Protein AF-A0AAN7QW70-F1 (afdb_monomer_lite)

Secondary structure (DSSP, 8-state):
-------SSSSTTSSS-------------------STTTTGGGGGS--HHHHHHHHTT--TTS-SSTTS-S-SSPPPPPPPPTTPPTT-----SHHHHHHHS-TTSS---

Organism: NCBI:txid236973

Structure (mmCIF, N/CA/C/O backbone):
data_AF-A0AAN7QW70-F1
#
_entry.id   AF-A0AAN7QW70-F1
#
loop_
_atom_site.group_PDB
_atom_site.id
_atom_site.type_symbol
_atom_site.label_atom_id
_atom_site.label_alt_id
_atom_site.label_comp_id
_atom_site.label_asym_id
_atom_site.label_entity_id
_atom_site.label_seq_id
_atom_site.pdbx_PDB_ins_code
_atom_site.Cartn_x
_atom_site.Cartn_y
_atom_site.Cartn_z
_atom_site.occupancy
_atom_site.B_iso_or_equiv
_atom_site.auth_seq_id
_atom_site.auth_comp_id
_atom_site.auth_asym_id
_atom_site.auth_atom_id
_atom_site.pdbx_PDB_model_num
ATOM 1 N N . MET A 1 1 ? -8.397 37.917 56.767 1.00 42.88 1 MET A N 1
ATOM 2 C CA . MET A 1 1 ? -7.277 37.439 55.930 1.00 42.88 1 MET A CA 1
ATOM 3 C C . MET A 1 1 ? -7.403 35.933 55.767 1.00 42.88 1 MET A C 1
ATOM 5 O O . MET A 1 1 ? -7.795 35.299 56.739 1.00 42.88 1 MET A O 1
ATOM 9 N N . ASN A 1 2 ? -7.040 35.440 54.571 1.00 41.09 2 ASN A N 1
ATOM 10 C CA . ASN A 1 2 ? -6.895 34.038 54.112 1.00 41.09 2 ASN A CA 1
ATOM 11 C C . ASN A 1 2 ? -8.191 33.439 53.519 1.00 41.09 2 ASN A C 1
ATOM 13 O O . ASN A 1 2 ? -9.044 32.970 54.261 1.00 41.09 2 ASN A O 1
ATOM 17 N N . PHE A 1 3 ? -8.546 33.736 52.259 1.00 40.53 3 PHE A N 1
ATOM 18 C CA . PHE A 1 3 ? -8.098 33.167 50.960 1.00 40.53 3 PHE A CA 1
ATOM 19 C C . PHE A 1 3 ? -8.451 31.677 50.782 1.00 40.53 3 PHE A C 1
ATOM 21 O O . PHE A 1 3 ? -7.826 30.802 51.370 1.00 40.53 3 PHE A O 1
ATOM 28 N N . LEU A 1 4 ? -9.494 31.432 49.975 1.00 47.09 4 LEU A N 1
ATOM 29 C CA . LEU A 1 4 ? -9.944 30.123 49.499 1.00 47.09 4 LEU A CA 1
ATOM 30 C C . LEU A 1 4 ? -9.017 29.670 48.362 1.00 47.09 4 LEU A C 1
ATOM 32 O O . LEU A 1 4 ? -8.993 30.296 47.304 1.0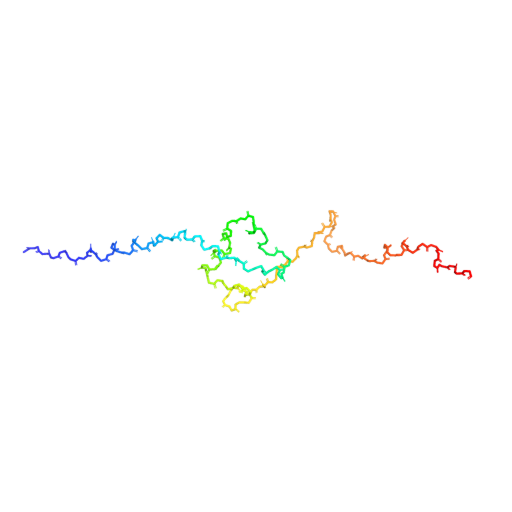0 47.09 4 LEU A O 1
ATOM 36 N N . GLU A 1 5 ? -8.291 28.578 48.571 1.00 52.69 5 GLU A N 1
ATOM 37 C CA . GLU A 1 5 ? -7.550 27.863 47.532 1.00 52.69 5 GLU A CA 1
ATOM 38 C C . GLU A 1 5 ? -8.369 26.631 47.126 1.00 52.69 5 GLU A C 1
ATOM 40 O O . GLU A 1 5 ? -8.277 25.556 47.712 1.00 52.69 5 GLU A O 1
ATOM 45 N N . SER A 1 6 ? -9.267 26.829 46.161 1.00 53.78 6 SER A N 1
ATOM 46 C CA . SER A 1 6 ? -10.094 25.780 45.561 1.00 53.78 6 SER A CA 1
ATOM 47 C C . SER A 1 6 ? -9.940 25.850 44.049 1.00 53.78 6 SER A C 1
ATOM 49 O O . SER A 1 6 ? -10.718 26.519 43.369 1.00 53.78 6 SER A O 1
ATOM 51 N N . GLY A 1 7 ? -8.899 25.211 43.523 1.00 51.28 7 GLY A N 1
ATOM 52 C CA . GLY A 1 7 ? -8.608 25.314 42.099 1.00 51.28 7 GLY A CA 1
ATOM 53 C C . GLY A 1 7 ? -7.699 24.248 41.519 1.00 51.28 7 GLY A C 1
ATOM 54 O O . GLY A 1 7 ? -7.229 24.466 40.419 1.00 51.28 7 GLY A O 1
ATOM 55 N N . GLU A 1 8 ? -7.428 23.121 42.189 1.00 56.62 8 GLU A N 1
ATOM 56 C CA . GLU A 1 8 ? -6.462 22.140 41.663 1.00 56.62 8 GLU A CA 1
ATOM 57 C C . GLU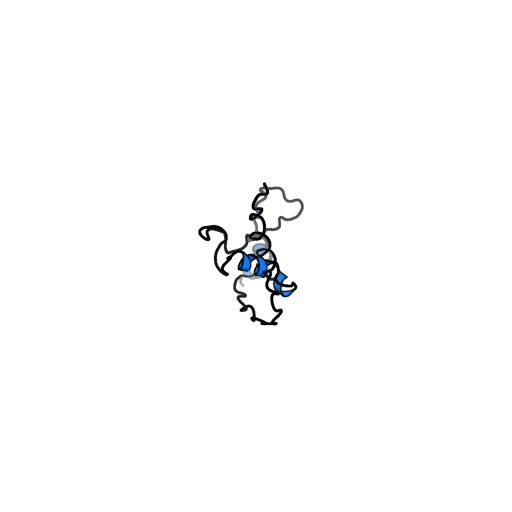 A 1 8 ? -6.772 20.688 42.074 1.00 56.62 8 GLU A C 1
ATOM 59 O O . GLU A 1 8 ? -5.922 19.989 42.615 1.00 56.62 8 GLU A O 1
ATOM 64 N N . GLU A 1 9 ? -7.986 20.181 41.833 1.00 48.25 9 GLU A N 1
ATOM 65 C CA . GLU A 1 9 ? -8.243 18.735 42.030 1.00 48.25 9 GLU A CA 1
ATOM 66 C C . GLU A 1 9 ? -8.989 18.047 40.873 1.00 48.25 9 GLU A C 1
ATOM 68 O O . GLU A 1 9 ? -9.133 16.824 40.845 1.00 48.25 9 GLU A O 1
ATOM 73 N N . SER A 1 10 ? -9.398 18.792 39.844 1.00 50.75 10 SER A N 1
ATOM 74 C CA . SER A 1 10 ? -10.179 18.253 38.723 1.00 50.75 10 SER A CA 1
ATOM 75 C C . SER A 1 10 ? -9.353 17.631 37.587 1.00 50.75 10 SER A C 1
ATOM 77 O O . SER A 1 10 ? -9.923 16.932 36.753 1.00 50.75 10 SER A O 1
ATOM 79 N N . GLU A 1 11 ? -8.027 17.802 37.542 1.00 52.62 11 GLU A N 1
ATOM 80 C CA . GLU A 1 11 ? -7.221 17.367 36.381 1.00 52.62 11 GLU A CA 1
ATOM 81 C C . GLU A 1 11 ? -6.471 16.031 36.534 1.00 52.62 11 GLU A C 1
ATOM 83 O O . GLU A 1 11 ? -5.911 15.519 35.563 1.00 52.62 11 GLU A O 1
ATOM 88 N N . ARG A 1 12 ? -6.479 15.381 37.706 1.00 47.31 12 ARG A N 1
ATOM 89 C CA . ARG A 1 12 ? -5.693 14.140 37.911 1.00 47.31 12 ARG A CA 1
ATOM 90 C C . ARG A 1 12 ? -6.431 12.826 37.625 1.00 47.31 12 ARG A C 1
ATOM 92 O O . ARG A 1 12 ? -5.812 11.767 37.698 1.00 47.31 12 ARG A O 1
ATOM 99 N N . LYS A 1 13 ? -7.711 12.853 37.234 1.00 47.22 13 LYS A N 1
ATOM 100 C CA . LYS A 1 13 ? -8.503 11.629 36.968 1.00 47.22 13 LYS A CA 1
ATOM 101 C C . LYS A 1 13 ? -8.558 11.165 35.505 1.00 47.22 13 LYS A C 1
ATOM 103 O O . LYS A 1 13 ? -9.147 10.123 35.241 1.00 47.22 13 LYS A O 1
ATOM 108 N N . SER A 1 14 ? -7.909 11.849 34.560 1.00 46.91 14 SER A N 1
ATOM 109 C CA . SER A 1 14 ? -7.928 11.458 33.135 1.00 46.91 14 SER A CA 1
ATOM 110 C C . SER A 1 14 ? -6.822 10.473 32.719 1.00 46.91 14 SER A C 1
ATOM 112 O O . SER A 1 14 ? -6.833 9.977 31.596 1.00 46.91 14 SER A O 1
ATOM 114 N N . ARG A 1 15 ? -5.866 10.149 33.603 1.00 54.59 15 ARG A N 1
ATOM 115 C CA . ARG A 1 15 ? -4.672 9.346 33.256 1.00 54.59 15 ARG A CA 1
ATOM 116 C C . ARG A 1 15 ? -4.729 7.859 33.628 1.00 54.59 15 ARG A C 1
ATOM 118 O O . ARG A 1 15 ? -3.771 7.143 33.359 1.00 54.59 15 ARG A O 1
ATOM 125 N N . ALA A 1 16 ? -5.826 7.372 34.207 1.00 49.66 16 ALA A N 1
ATOM 126 C CA . ALA A 1 16 ? -5.912 6.000 34.724 1.00 49.66 16 ALA A CA 1
ATOM 127 C C . ALA A 1 16 ? -7.006 5.139 34.066 1.00 49.66 16 ALA A C 1
ATOM 129 O O . ALA A 1 16 ? -7.525 4.224 34.695 1.00 49.66 16 ALA A O 1
ATOM 130 N N . HIS A 1 17 ? -7.333 5.398 32.798 1.00 45.19 17 HIS A N 1
ATOM 131 C CA . HIS A 1 17 ? -8.204 4.528 32.001 1.00 45.19 17 HIS A CA 1
ATOM 132 C C . HIS A 1 17 ? -7.488 4.049 30.730 1.00 45.19 17 HIS A C 1
ATOM 134 O O . HIS A 1 17 ? -7.951 4.230 29.610 1.00 45.19 17 HIS A O 1
ATOM 140 N N . THR A 1 18 ? -6.306 3.453 30.901 1.00 49.97 18 THR A N 1
ATOM 141 C CA . THR A 1 18 ? -5.825 2.462 29.933 1.00 49.97 18 THR A CA 1
ATOM 142 C C . THR A 1 18 ? -6.332 1.122 30.440 1.00 49.97 18 THR A C 1
ATOM 144 O O . THR A 1 18 ? -5.750 0.498 31.330 1.00 49.97 18 THR A O 1
ATOM 147 N N . GLU A 1 19 ? -7.529 0.760 29.982 1.00 46.69 19 GLU A N 1
ATOM 148 C CA . GLU A 1 19 ? -8.079 -0.565 30.221 1.00 46.69 19 GLU A CA 1
ATOM 149 C C . GLU A 1 19 ? -7.037 -1.592 29.799 1.00 46.69 19 GLU A C 1
ATOM 151 O O . GLU A 1 19 ? -6.509 -1.586 28.682 1.00 46.69 19 GLU A O 1
ATOM 156 N N . ARG A 1 20 ? -6.711 -2.464 30.748 1.00 49.03 20 ARG A N 1
ATOM 157 C CA . ARG A 1 20 ? -5.932 -3.665 30.509 1.00 49.03 20 ARG A CA 1
ATOM 158 C C . ARG A 1 20 ? -6.674 -4.438 29.429 1.00 49.03 20 ARG A C 1
ATOM 160 O O . ARG A 1 20 ? -7.703 -5.039 29.708 1.00 49.03 20 ARG A O 1
ATOM 167 N N . ILE A 1 21 ? -6.171 -4.377 28.197 1.00 59.50 21 ILE A N 1
ATOM 168 C CA . ILE A 1 21 ? -6.687 -5.180 27.094 1.00 59.50 21 ILE A CA 1
ATOM 169 C C . ILE A 1 21 ? -6.482 -6.632 27.506 1.00 59.50 21 ILE A C 1
ATOM 171 O O . ILE A 1 21 ? -5.361 -7.153 27.449 1.00 59.50 21 ILE A O 1
ATOM 175 N N . ASP A 1 22 ? -7.566 -7.253 27.961 1.00 46.31 22 ASP A N 1
ATOM 176 C CA . ASP A 1 22 ? -7.621 -8.670 28.245 1.00 46.31 22 ASP A CA 1
ATOM 177 C C . ASP A 1 22 ? -7.130 -9.406 27.003 1.00 46.31 22 ASP A C 1
ATOM 179 O O . ASP A 1 22 ? -7.707 -9.323 25.914 1.00 46.31 22 ASP A O 1
ATOM 183 N N . ARG A 1 23 ? -6.027 -10.140 27.172 1.00 52.28 23 ARG A N 1
ATOM 184 C CA . ARG A 1 23 ? -5.560 -11.150 26.223 1.00 52.28 23 ARG A CA 1
ATOM 185 C C . ARG A 1 23 ? -6.523 -12.334 26.282 1.00 52.28 23 ARG A C 1
ATOM 187 O O . ARG A 1 23 ? -6.113 -13.451 26.573 1.00 52.28 23 ARG A O 1
ATOM 194 N N . SER A 1 24 ? -7.805 -12.105 26.009 1.00 49.69 24 SER A N 1
ATOM 195 C CA . SER A 1 24 ? -8.656 -13.194 25.576 1.00 49.69 24 SER A CA 1
ATOM 196 C C . SER A 1 24 ? -8.129 -13.588 24.203 1.00 49.69 24 SER A C 1
ATOM 198 O O . SER A 1 24 ? -8.121 -12.814 23.244 1.00 49.69 24 SER A O 1
ATOM 200 N N . SER A 1 25 ? -7.570 -14.788 24.135 1.00 55.44 25 SER A N 1
ATOM 201 C CA . SER A 1 25 ? -7.210 -15.488 22.913 1.00 55.44 25 SER A CA 1
ATOM 202 C C . SER A 1 25 ? -8.483 -15.821 22.133 1.00 55.44 25 SER A C 1
ATOM 204 O O . SER A 1 25 ? -8.799 -16.977 21.868 1.00 55.44 25 SER A O 1
ATOM 206 N N . SER A 1 26 ? -9.229 -14.794 21.725 1.00 51.34 26 SER A N 1
ATOM 207 C CA . SER A 1 26 ? -10.162 -14.907 20.623 1.00 51.34 26 SER A CA 1
ATOM 208 C C . SER A 1 26 ? -9.271 -15.074 19.397 1.00 51.34 26 SER A C 1
ATOM 210 O O . SER A 1 26 ? -8.843 -14.112 18.756 1.00 51.34 26 SER A O 1
ATOM 212 N N . SER A 1 27 ? -8.924 -16.329 19.121 1.00 52.19 27 SER A N 1
ATOM 213 C CA . SER A 1 27 ? -8.523 -16.785 17.803 1.00 52.19 27 SER A CA 1
ATOM 214 C C . SER A 1 27 ? -9.727 -16.546 16.893 1.00 52.19 27 SER A C 1
ATOM 216 O O . SER A 1 27 ? -10.482 -17.456 16.557 1.00 52.19 27 SER A O 1
ATOM 218 N N . LYS A 1 28 ? -9.989 -15.273 16.573 1.00 51.16 28 LYS A N 1
ATOM 219 C CA . LYS A 1 28 ? -10.809 -14.903 15.433 1.00 51.16 28 LYS A CA 1
ATOM 220 C C . LYS A 1 28 ? -10.002 -15.433 14.270 1.00 51.16 28 LYS A C 1
ATOM 222 O O . LYS A 1 28 ? -8.991 -14.841 13.903 1.00 51.16 28 LYS A O 1
ATOM 227 N N . LYS A 1 29 ? -10.385 -16.625 13.803 1.00 48.91 29 LYS A N 1
ATOM 228 C CA . LYS A 1 29 ? -9.911 -17.188 12.547 1.00 48.91 29 LYS A CA 1
ATOM 229 C C . LYS A 1 29 ? -10.065 -16.068 11.534 1.00 48.91 29 LYS A C 1
ATOM 231 O O . LYS A 1 29 ? -11.192 -15.729 11.180 1.00 48.91 29 LYS A O 1
ATOM 236 N N . VAL A 1 30 ? -8.946 -15.442 11.176 1.00 56.03 30 VAL A N 1
ATOM 237 C CA . VAL A 1 30 ? -8.906 -14.457 10.104 1.00 56.03 30 VAL A CA 1
ATOM 238 C C . VAL A 1 30 ? -9.494 -15.204 8.913 1.00 56.03 30 VAL A C 1
ATOM 240 O O . VAL A 1 30 ? -8.985 -16.285 8.593 1.00 56.03 30 VAL A O 1
ATOM 243 N N . PRO A 1 31 ? -10.640 -14.770 8.363 1.00 50.25 31 PRO A N 1
ATOM 244 C CA . PRO A 1 31 ? -11.234 -15.479 7.249 1.00 50.25 31 PRO A CA 1
ATOM 245 C C . PRO A 1 31 ? -10.167 -15.563 6.160 1.00 50.25 31 PRO A C 1
ATOM 247 O O . PRO A 1 31 ? -9.560 -14.553 5.811 1.00 50.25 31 PRO A O 1
ATOM 250 N N . ASN A 1 32 ? -9.897 -16.783 5.686 1.00 53.03 32 ASN A N 1
ATO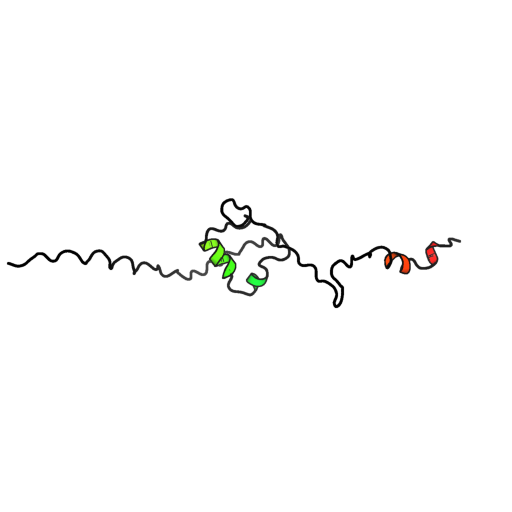M 251 C CA . ASN A 1 32 ? -8.987 -17.049 4.576 1.00 53.03 32 ASN A CA 1
ATOM 252 C C . ASN A 1 32 ? -9.558 -16.383 3.320 1.00 53.03 32 ASN A C 1
ATOM 254 O O . ASN A 1 32 ? -10.195 -17.033 2.492 1.00 53.03 32 ASN A O 1
ATOM 258 N N . ASN A 1 33 ? -9.386 -15.072 3.184 1.00 54.62 33 ASN A N 1
ATOM 259 C CA . ASN A 1 33 ? -9.633 -14.383 1.937 1.00 54.62 33 ASN A CA 1
ATOM 260 C C . ASN A 1 33 ? -8.327 -14.381 1.146 1.00 54.62 33 ASN A C 1
ATOM 262 O O . ASN A 1 33 ? -7.683 -13.357 0.950 1.00 54.62 33 ASN A O 1
ATOM 266 N N . ASP A 1 34 ? -7.951 -15.570 0.682 1.00 52.97 34 ASP A N 1
ATOM 267 C CA . ASP A 1 34 ? -6.816 -15.818 -0.211 1.00 52.97 34 ASP A CA 1
ATOM 268 C C . ASP A 1 34 ? -7.044 -15.254 -1.631 1.00 52.97 34 ASP A C 1
ATOM 270 O O . ASP A 1 34 ? -6.488 -15.749 -2.609 1.00 52.97 34 ASP A O 1
ATOM 274 N N . ARG A 1 35 ? -7.887 -14.228 -1.800 1.00 51.22 35 ARG A N 1
ATOM 275 C CA . ARG A 1 35 ? -8.405 -13.831 -3.119 1.00 51.22 35 ARG A CA 1
ATOM 276 C C . ARG A 1 35 ? -7.611 -12.768 -3.865 1.00 51.22 35 ARG A C 1
ATOM 278 O O . ARG A 1 35 ? -8.045 -12.335 -4.926 1.00 51.22 35 ARG A O 1
ATOM 285 N N . ALA A 1 36 ? -6.418 -12.418 -3.406 1.00 53.59 36 ALA A N 1
ATOM 286 C CA . ALA A 1 36 ? -5.460 -11.714 -4.248 1.00 53.59 36 ALA A CA 1
ATOM 287 C C . ALA A 1 36 ? -4.050 -12.142 -3.854 1.00 53.59 36 ALA A C 1
ATOM 289 O O . ALA A 1 36 ? -3.550 -11.780 -2.793 1.00 53.59 36 ALA A O 1
ATOM 290 N N . LEU A 1 37 ? -3.422 -12.952 -4.700 1.00 61.53 37 LEU A N 1
ATOM 291 C CA . LEU A 1 37 ? -2.026 -13.367 -4.593 1.00 61.53 37 LEU A CA 1
ATOM 292 C C . LEU A 1 37 ? -1.117 -12.158 -4.267 1.00 61.53 37 LEU A C 1
ATOM 294 O O . LEU A 1 37 ? -0.759 -11.402 -5.165 1.00 61.53 37 LEU A O 1
ATOM 298 N N . GLY A 1 38 ? -0.730 -11.971 -2.996 1.00 68.88 38 GLY A N 1
ATOM 299 C CA . GLY A 1 38 ? 0.473 -11.203 -2.643 1.00 68.88 38 GLY A CA 1
ATOM 300 C C . GLY A 1 38 ? 0.435 -10.303 -1.403 1.00 68.88 38 GLY A C 1
ATOM 301 O O . GLY A 1 38 ? 1.440 -10.255 -0.694 1.00 68.88 38 GLY A O 1
ATOM 302 N N . MET A 1 39 ? -0.656 -9.589 -1.096 1.00 75.88 39 MET A N 1
ATOM 303 C CA . MET A 1 39 ? -0.640 -8.631 0.029 1.00 75.88 39 MET A CA 1
ATOM 304 C C . MET A 1 39 ? -0.906 -9.296 1.378 1.00 75.88 39 MET A C 1
ATOM 306 O O . MET A 1 39 ? -1.798 -10.124 1.511 1.00 75.88 39 MET A O 1
ATOM 310 N N . GLY A 1 40 ? -0.119 -8.931 2.392 1.00 82.12 40 GLY A N 1
ATOM 311 C CA . GLY A 1 40 ? -0.324 -9.395 3.769 1.00 82.12 40 GLY A CA 1
ATOM 312 C C . GLY A 1 40 ? 0.066 -10.853 4.043 1.00 82.12 40 GLY A C 1
ATOM 313 O O . GLY A 1 40 ? -0.021 -11.290 5.183 1.00 82.12 40 GLY A O 1
ATOM 314 N N . LEU A 1 41 ? 0.571 -11.616 3.062 1.00 86.69 41 LEU A N 1
ATOM 315 C CA . LEU A 1 41 ? 0.982 -13.020 3.270 1.00 86.69 41 LEU A CA 1
ATOM 316 C C . LEU A 1 41 ? 2.073 -13.186 4.339 1.00 86.69 41 LEU A C 1
ATOM 318 O O . LEU A 1 41 ? 2.141 -14.217 5.011 1.00 86.69 41 LEU A O 1
ATOM 322 N N . PHE A 1 42 ? 2.912 -12.166 4.524 1.00 86.94 42 PHE A N 1
ATOM 323 C CA . PHE A 1 42 ? 3.920 -12.145 5.584 1.00 86.94 42 PHE A CA 1
ATOM 324 C C . PHE A 1 42 ? 3.288 -12.175 6.984 1.00 86.94 42 PHE A C 1
ATOM 326 O O . PHE A 1 42 ? 3.917 -12.648 7.929 1.00 86.94 42 PHE A O 1
ATOM 333 N N . GLU A 1 43 ? 2.038 -11.731 7.137 1.00 91.50 43 GLU A N 1
ATOM 334 C CA . GLU A 1 43 ? 1.349 -11.725 8.427 1.00 91.50 43 GLU A CA 1
ATOM 335 C C . GLU A 1 43 ? 1.020 -13.125 8.937 1.00 91.50 43 GLU A C 1
ATOM 337 O O . GLU A 1 43 ? 0.947 -13.312 10.147 1.00 91.50 43 GLU A O 1
ATOM 342 N N . ARG A 1 44 ? 0.981 -14.137 8.057 1.00 89.62 44 ARG A N 1
ATOM 343 C CA . ARG A 1 44 ? 0.913 -15.554 8.461 1.00 89.62 44 ARG A CA 1
ATOM 344 C C . ARG A 1 44 ? 2.084 -15.969 9.358 1.00 89.62 44 ARG A C 1
ATOM 346 O O . ARG A 1 44 ? 1.958 -16.907 10.136 1.00 89.62 44 ARG A O 1
ATOM 353 N N . HIS A 1 45 ? 3.214 -15.275 9.239 1.00 91.94 45 HIS A N 1
ATOM 354 C CA . HIS A 1 45 ? 4.452 -15.562 9.960 1.00 91.94 45 HIS A CA 1
ATOM 355 C C . HIS A 1 45 ? 4.813 -14.465 10.974 1.00 91.94 45 HIS A C 1
ATOM 357 O O . HIS A 1 45 ? 5.908 -14.477 11.532 1.00 91.94 45 HIS A O 1
ATOM 363 N N . THR A 1 46 ? 3.924 -13.499 11.221 1.00 90.94 46 THR A N 1
ATOM 364 C CA . THR A 1 46 ? 4.131 -12.447 12.227 1.00 90.94 46 THR A CA 1
ATOM 365 C C . THR A 1 46 ? 2.915 -12.335 13.145 1.00 90.94 46 THR A C 1
ATOM 367 O O . THR A 1 46 ? 1.966 -13.105 13.058 1.00 90.94 46 THR A O 1
ATOM 370 N N . ARG A 1 47 ? 2.935 -11.380 14.080 1.00 93.81 47 ARG A N 1
ATOM 371 C CA . ARG A 1 47 ? 1.839 -11.169 15.042 1.00 93.81 47 ARG A CA 1
ATOM 372 C C . ARG A 1 47 ? 0.685 -10.324 14.484 1.00 93.81 47 ARG A C 1
ATOM 374 O O . ARG A 1 47 ? -0.121 -9.845 15.278 1.00 93.81 47 ARG A O 1
ATOM 381 N N . GLY A 1 48 ? 0.649 -10.072 13.172 1.00 93.00 48 GLY A N 1
ATOM 382 C CA . GLY A 1 48 ? -0.376 -9.227 12.546 1.00 93.00 48 GLY A CA 1
ATOM 383 C C . GLY A 1 48 ? -0.373 -7.790 13.077 1.00 93.00 48 GLY A C 1
ATOM 384 O O . GLY A 1 48 ? -1.423 -7.202 13.313 1.00 93.00 48 GLY A O 1
ATOM 385 N N . PHE A 1 49 ? 0.809 -7.227 13.361 1.00 94.50 49 PHE A N 1
ATOM 386 C CA . PHE A 1 49 ? 0.890 -5.858 13.884 1.00 94.50 49 PHE A CA 1
ATOM 387 C C . PHE A 1 49 ? 0.314 -4.841 12.888 1.00 94.50 49 PHE A C 1
ATOM 389 O O . PHE A 1 49 ? -0.413 -3.943 13.303 1.00 94.50 49 PHE A O 1
ATOM 396 N N . GLY A 1 50 ? 0.604 -5.008 11.592 1.00 93.19 50 GLY A N 1
ATOM 397 C CA . GLY A 1 50 ? 0.116 -4.134 10.525 1.00 93.19 50 GLY A CA 1
ATOM 398 C C . GLY A 1 50 ? -1.406 -4.142 10.432 1.00 93.19 50 GLY A C 1
ATOM 399 O O . GLY A 1 50 ? -2.027 -3.098 10.620 1.00 93.19 50 GLY A O 1
ATOM 400 N N . SER A 1 51 ? -2.011 -5.315 10.230 1.00 92.50 51 SER A N 1
ATOM 401 C CA . SER A 1 51 ? -3.474 -5.484 10.225 1.00 92.50 51 SER A CA 1
ATOM 402 C C . SER A 1 51 ? -4.146 -4.950 11.487 1.00 92.50 51 SER A C 1
ATOM 404 O O . SER A 1 51 ? -5.118 -4.199 11.391 1.00 92.50 51 SER A O 1
ATOM 406 N N . LYS A 1 52 ? -3.600 -5.241 12.675 1.00 94.62 52 LYS A N 1
ATOM 407 C CA . LYS A 1 52 ? -4.143 -4.712 13.936 1.00 94.62 52 LYS A CA 1
ATOM 408 C C . LYS A 1 52 ? -4.077 -3.185 14.002 1.00 94.62 52 LYS A C 1
ATOM 410 O O . LYS A 1 52 ? -5.041 -2.547 14.419 1.00 94.62 52 LYS A O 1
ATOM 415 N N . MET A 1 53 ? -2.946 -2.595 13.618 1.00 96.06 53 MET A N 1
ATOM 416 C CA . MET A 1 53 ? -2.788 -1.143 13.594 1.00 96.06 53 MET A CA 1
ATOM 417 C C . MET A 1 53 ? -3.779 -0.504 12.617 1.00 96.06 53 MET A C 1
ATOM 419 O O . MET A 1 53 ? -4.426 0.472 12.977 1.00 96.06 53 MET A O 1
ATOM 423 N N . MET A 1 54 ? -3.938 -1.072 11.418 1.00 94.56 54 MET A N 1
ATOM 424 C CA . MET A 1 54 ? -4.879 -0.575 10.411 1.00 94.56 54 MET A CA 1
ATOM 425 C C . MET A 1 54 ? -6.319 -0.584 10.932 1.00 94.56 54 MET A C 1
ATOM 427 O O . MET A 1 54 ? -6.986 0.448 10.878 1.00 94.56 54 MET A O 1
ATOM 431 N N . ALA A 1 55 ? -6.774 -1.701 11.508 1.00 94.94 55 ALA A N 1
ATOM 432 C CA . ALA A 1 55 ? -8.117 -1.804 12.080 1.00 94.94 55 ALA A CA 1
ATOM 433 C C . ALA A 1 55 ? -8.352 -0.773 13.201 1.00 94.94 55 ALA A C 1
ATOM 435 O O . ALA A 1 55 ? -9.389 -0.114 13.233 1.00 94.94 55 ALA A O 1
ATOM 436 N N . ASN A 1 56 ? -7.363 -0.568 14.078 1.00 97.12 56 ASN A N 1
ATOM 437 C CA . ASN A 1 56 ? -7.438 0.442 15.139 1.00 97.12 56 ASN A CA 1
ATOM 438 C C . ASN A 1 56 ? -7.517 1.883 14.607 1.00 97.12 56 ASN A C 1
ATOM 440 O O . ASN A 1 56 ? -8.014 2.759 15.307 1.00 97.12 56 ASN A O 1
ATOM 444 N N . MET A 1 57 ? -7.023 2.128 13.393 1.00 96.06 57 MET A N 1
ATOM 445 C CA . MET A 1 57 ? -7.092 3.428 12.717 1.00 96.06 57 MET A CA 1
ATOM 446 C C . MET A 1 57 ? -8.342 3.569 11.835 1.00 96.06 57 MET A C 1
ATOM 448 O O . MET A 1 57 ? -8.461 4.541 11.094 1.00 96.06 57 MET A O 1
ATOM 452 N N . GLY A 1 58 ? -9.279 2.616 11.908 1.00 95.38 58 GLY A N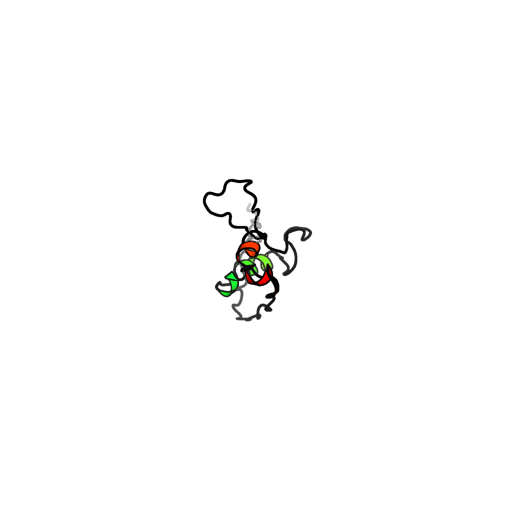 1
ATOM 453 C CA . GLY A 1 58 ? -10.542 2.659 11.172 1.00 95.38 58 GLY A CA 1
ATOM 454 C C . GLY A 1 58 ? -10.463 2.126 9.742 1.00 95.38 58 GLY A C 1
ATOM 455 O O . GLY A 1 58 ? -11.390 2.343 8.966 1.00 95.38 58 GLY A O 1
ATOM 456 N N . PHE A 1 59 ? -9.385 1.427 9.372 1.00 94.38 59 PHE A N 1
ATOM 457 C CA . PHE A 1 59 ? -9.338 0.720 8.095 1.00 94.38 59 PHE A CA 1
ATOM 458 C C . PHE A 1 59 ? -10.381 -0.400 8.059 1.00 94.38 59 PHE A C 1
ATOM 460 O O . PHE A 1 59 ? -10.474 -1.206 8.987 1.00 94.38 59 PHE A O 1
ATOM 467 N N . VAL A 1 60 ? -11.111 -0.481 6.949 1.00 93.19 60 VAL A N 1
ATOM 468 C CA . VAL A 1 60 ? -12.069 -1.550 6.676 1.00 93.19 60 VAL A CA 1
ATOM 469 C C . VAL A 1 60 ? -11.475 -2.476 5.623 1.00 93.19 60 VAL A C 1
ATOM 471 O O . VAL A 1 60 ? -11.091 -2.038 4.538 1.00 93.19 60 VAL A O 1
ATOM 474 N N . GLU A 1 61 ? -11.395 -3.767 5.942 1.00 89.06 61 GLU A N 1
ATOM 475 C CA . GLU A 1 61 ? -10.889 -4.775 5.011 1.00 89.06 61 GLU A CA 1
ATOM 476 C C . GLU A 1 61 ? -11.678 -4.759 3.694 1.00 89.06 61 GLU A C 1
ATOM 478 O O . GLU A 1 61 ? -12.907 -4.746 3.680 1.00 89.06 61 GLU A O 1
ATOM 483 N N . GLY A 1 62 ? -10.954 -4.767 2.572 1.00 88.31 62 GLY A N 1
ATOM 484 C CA . GLY A 1 62 ? -11.544 -4.703 1.234 1.00 88.31 62 GLY A CA 1
ATOM 485 C C . GLY A 1 62 ? -11.846 -3.289 0.725 1.00 88.31 62 GLY A C 1
ATOM 486 O O . GLY A 1 62 ? -12.284 -3.161 -0.416 1.00 88.31 62 GLY A O 1
ATOM 487 N N . MET A 1 63 ? -11.582 -2.241 1.515 1.00 92.50 63 MET A N 1
ATOM 488 C CA . MET A 1 63 ? -11.697 -0.839 1.093 1.00 92.50 63 MET A CA 1
ATOM 489 C C . MET A 1 63 ? -10.322 -0.210 0.844 1.00 92.50 63 MET A C 1
ATOM 491 O O . MET A 1 63 ? -9.301 -0.671 1.353 1.00 92.50 63 MET A O 1
ATOM 495 N N . GLY A 1 64 ? -10.282 0.817 -0.009 1.00 93.19 64 GLY A N 1
ATOM 496 C CA . GLY A 1 64 ? -9.064 1.576 -0.272 1.00 93.19 64 GLY A CA 1
ATOM 497 C C . GLY A 1 64 ? -8.712 2.477 0.909 1.00 93.19 64 GLY A C 1
ATOM 498 O O . GLY A 1 64 ? -9.556 2.795 1.742 1.00 93.19 64 GLY A O 1
ATOM 499 N N . LEU A 1 65 ? -7.459 2.920 0.988 1.00 93.75 65 LEU A N 1
ATOM 500 C CA . LEU A 1 65 ? -7.033 3.883 2.010 1.00 93.75 65 LEU A CA 1
ATOM 501 C C . LEU A 1 65 ? -7.463 5.322 1.670 1.00 93.75 65 LEU A C 1
ATOM 503 O O . LEU A 1 65 ? -7.709 5.657 0.513 1.00 93.75 65 LEU A O 1
ATOM 507 N N . GLY A 1 66 ? -7.463 6.198 2.678 1.00 95.00 66 GLY A N 1
ATOM 508 C CA . GLY A 1 66 ? -7.774 7.632 2.583 1.00 95.00 66 GLY A CA 1
ATOM 509 C C . GLY A 1 66 ? -9.252 7.966 2.802 1.00 95.00 66 GLY A C 1
ATOM 510 O O . GLY A 1 66 ? -10.067 7.074 3.018 1.00 95.00 66 GLY A O 1
ATOM 511 N N . ARG A 1 67 ? -9.579 9.266 2.805 1.00 94.81 67 ARG A N 1
ATOM 512 C CA . ARG A 1 67 ? -10.872 9.793 3.286 1.00 94.81 67 ARG A CA 1
ATOM 513 C C . ARG A 1 67 ? -12.075 9.142 2.608 1.00 94.81 67 ARG A C 1
ATOM 515 O O . ARG A 1 67 ? -13.020 8.761 3.287 1.00 94.81 67 ARG A O 1
ATOM 522 N N . ASP A 1 68 ? -12.002 9.000 1.290 1.00 95.75 68 ASP A N 1
ATOM 523 C CA . ASP A 1 68 ? -13.110 8.539 0.455 1.00 95.75 68 ASP A CA 1
ATOM 524 C C . ASP A 1 68 ? -12.851 7.105 -0.053 1.00 95.75 68 ASP A C 1
ATOM 526 O O . ASP A 1 68 ? -13.416 6.674 -1.053 1.00 95.75 68 ASP A O 1
ATOM 530 N N . SER A 1 69 ? -11.957 6.356 0.613 1.00 94.50 69 SER A N 1
ATOM 531 C CA . SER A 1 69 ? -11.505 5.012 0.202 1.00 94.50 69 SER A CA 1
ATOM 532 C C . SER A 1 69 ? -10.923 4.939 -1.214 1.00 94.50 69 SER A C 1
ATOM 534 O O . SER A 1 69 ? -10.953 3.896 -1.864 1.00 94.50 69 SER A O 1
ATOM 536 N N . GLN A 1 70 ? -10.372 6.054 -1.697 1.00 96.25 70 GLN A N 1
ATOM 537 C CA . GLN A 1 70 ? -9.878 6.213 -3.069 1.00 96.25 70 GLN A CA 1
ATOM 538 C C . GLN A 1 70 ? -8.505 5.564 -3.331 1.00 96.25 70 GLN A C 1
ATOM 540 O O . GLN A 1 70 ? -8.017 5.571 -4.460 1.00 96.25 70 GLN A O 1
ATOM 545 N N . GLY A 1 71 ? -7.837 5.052 -2.294 1.00 94.44 71 GLY A N 1
ATOM 546 C CA . GLY A 1 71 ? -6.556 4.359 -2.417 1.00 94.44 71 GLY A CA 1
ATOM 547 C C . GLY A 1 71 ? -6.669 3.020 -3.155 1.00 94.44 71 GLY A C 1
ATOM 548 O O . GLY A 1 71 ? -7.718 2.383 -3.176 1.00 94.44 71 GLY A O 1
ATOM 549 N N . MET A 1 72 ? -5.563 2.566 -3.748 1.00 91.12 72 MET A N 1
ATOM 550 C CA . MET A 1 72 ? -5.528 1.309 -4.500 1.00 91.12 72 MET A CA 1
ATOM 551 C C . MET A 1 72 ? -5.740 0.088 -3.595 1.00 91.12 72 MET A C 1
ATOM 553 O O . MET A 1 72 ? -5.028 -0.091 -2.610 1.00 91.12 72 MET A O 1
ATOM 557 N N . LEU A 1 73 ? -6.682 -0.776 -3.982 1.00 87.69 73 LEU A N 1
ATOM 558 C CA . LEU A 1 73 ? -6.945 -2.062 -3.326 1.00 87.69 73 LEU A CA 1
ATOM 559 C C . LEU A 1 73 ? -5.910 -3.127 -3.680 1.00 87.69 73 LEU A C 1
ATOM 561 O O . LEU A 1 73 ? -5.495 -3.912 -2.833 1.00 87.69 73 LEU A O 1
ATOM 565 N N . ASN A 1 74 ? -5.517 -3.163 -4.951 1.00 86.31 74 ASN A N 1
ATOM 566 C CA . ASN A 1 74 ? -4.585 -4.152 -5.464 1.00 86.31 74 ASN A CA 1
ATOM 567 C C . ASN A 1 74 ? -3.161 -3.595 -5.382 1.00 86.31 74 ASN A C 1
ATOM 569 O O . ASN A 1 74 ? -2.942 -2.442 -5.766 1.00 86.31 74 ASN A O 1
ATOM 573 N N . PRO A 1 75 ? -2.185 -4.390 -4.913 1.00 84.75 75 PRO A N 1
ATOM 574 C CA . PRO A 1 75 ? -0.802 -3.945 -4.852 1.00 84.75 75 PRO A CA 1
ATOM 575 C C . PRO A 1 75 ? -0.278 -3.658 -6.255 1.00 84.75 75 PRO A C 1
ATOM 577 O O . PRO A 1 75 ? -0.633 -4.336 -7.223 1.00 84.75 75 PRO A O 1
ATOM 580 N N . LEU A 1 76 ? 0.638 -2.700 -6.356 1.00 85.94 76 LEU A N 1
ATOM 581 C CA . LEU A 1 76 ? 1.393 -2.513 -7.583 1.00 85.94 76 LEU A CA 1
ATOM 582 C C . LEU A 1 76 ? 2.394 -3.665 -7.742 1.00 85.94 76 LEU A C 1
ATOM 584 O O . LEU A 1 76 ? 3.205 -3.927 -6.852 1.00 85.94 76 LEU A O 1
ATOM 588 N N . VAL A 1 77 ? 2.347 -4.348 -8.883 1.00 85.00 77 VAL A N 1
ATOM 589 C CA . VAL A 1 77 ? 3.295 -5.420 -9.198 1.00 85.00 77 VAL A CA 1
ATOM 590 C C . VAL A 1 77 ? 4.604 -4.804 -9.683 1.00 85.00 77 VAL A C 1
ATOM 592 O O . VAL A 1 77 ? 4.622 -4.022 -10.632 1.00 85.00 77 VAL A O 1
ATOM 595 N N . ALA A 1 78 ? 5.715 -5.179 -9.052 1.00 84.44 78 ALA A N 1
ATOM 596 C CA . ALA A 1 78 ? 7.041 -4.786 -9.506 1.00 84.44 78 ALA A CA 1
ATOM 597 C C . ALA A 1 78 ? 7.525 -5.720 -10.625 1.00 84.44 78 AL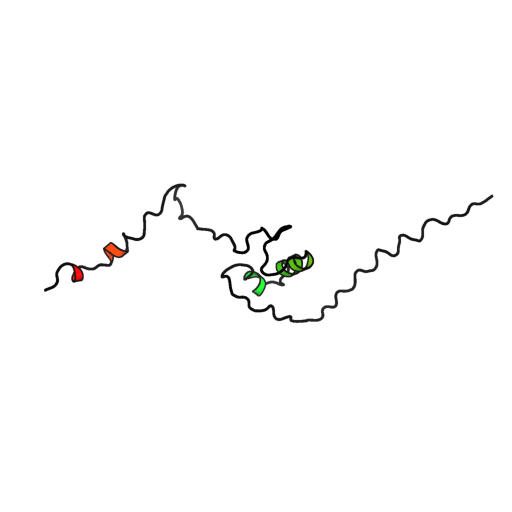A A C 1
ATOM 599 O O . ALA A 1 78 ? 7.579 -6.938 -10.449 1.00 84.44 78 ALA A O 1
ATOM 600 N N . VAL A 1 79 ? 7.937 -5.148 -11.757 1.00 84.06 79 VAL A N 1
ATOM 601 C CA . VAL A 1 79 ? 8.621 -5.886 -12.827 1.00 84.06 79 VAL A CA 1
ATOM 602 C C . VAL A 1 79 ? 10.124 -5.764 -12.614 1.00 84.06 79 VAL A C 1
ATOM 604 O O . VAL A 1 79 ? 10.676 -4.663 -12.587 1.00 84.06 79 VAL A O 1
ATOM 607 N N . ARG A 1 80 ? 10.811 -6.897 -12.456 1.00 83.81 80 ARG A N 1
ATOM 608 C CA . ARG A 1 80 ? 12.267 -6.910 -12.307 1.00 83.81 80 ARG A CA 1
ATOM 609 C C . ARG A 1 80 ? 12.928 -6.730 -13.670 1.00 83.81 80 ARG A C 1
ATOM 611 O O . ARG A 1 80 ? 12.828 -7.607 -14.522 1.00 83.81 80 ARG A O 1
ATOM 618 N N . LEU A 1 81 ? 13.669 -5.637 -13.847 1.00 85.31 81 LEU A N 1
ATOM 619 C CA . LEU A 1 81 ? 14.491 -5.467 -15.040 1.00 85.31 81 LEU A CA 1
ATOM 620 C C . LEU A 1 81 ? 15.681 -6.445 -15.014 1.00 85.31 81 LEU A C 1
ATOM 622 O O . LEU A 1 81 ? 16.335 -6.602 -13.973 1.00 85.31 81 LEU A O 1
ATOM 626 N N . PRO A 1 82 ? 16.003 -7.089 -16.149 1.00 86.50 82 PRO A N 1
ATOM 627 C CA . PRO A 1 82 ? 17.236 -7.847 -16.291 1.00 86.50 82 PRO A CA 1
ATOM 628 C C . PRO A 1 82 ? 18.465 -6.978 -16.026 1.00 86.50 82 PRO A C 1
ATOM 630 O O . PRO A 1 82 ? 18.485 -5.782 -16.323 1.00 86.50 82 PRO A O 1
ATOM 633 N N . LYS A 1 83 ? 19.504 -7.596 -15.458 1.00 88.12 83 LYS A N 1
ATOM 634 C CA . LYS A 1 83 ? 20.757 -6.903 -15.141 1.00 88.12 83 LYS A CA 1
ATOM 635 C C . LYS A 1 83 ? 21.349 -6.269 -16.404 1.00 88.12 83 LYS A C 1
ATOM 637 O O . LYS A 1 83 ? 21.272 -6.852 -17.483 1.00 88.12 83 LYS A O 1
ATOM 642 N N . SER A 1 84 ? 21.947 -5.088 -16.244 1.00 86.94 84 SER A N 1
ATOM 643 C CA . SER A 1 84 ? 22.639 -4.345 -17.309 1.00 86.94 84 SER A CA 1
ATOM 644 C C . SER A 1 84 ? 21.771 -3.957 -18.517 1.00 86.94 84 SER A C 1
ATOM 646 O O . SER A 1 84 ? 22.305 -3.578 -19.557 1.00 86.94 84 SER A O 1
ATOM 648 N N . ARG A 1 85 ? 20.438 -4.021 -18.403 1.00 80.94 85 ARG A N 1
ATOM 649 C CA . ARG A 1 85 ? 19.520 -3.515 -19.427 1.00 80.94 85 ARG A CA 1
ATOM 650 C C . ARG A 1 85 ? 19.260 -2.022 -19.198 1.00 80.94 85 ARG A C 1
ATOM 652 O O . ARG A 1 85 ? 18.850 -1.628 -18.110 1.00 80.94 85 ARG A O 1
ATOM 659 N N . GLY A 1 86 ? 19.494 -1.204 -20.226 1.00 85.06 86 GLY A N 1
ATOM 660 C CA . GLY A 1 86 ? 19.214 0.234 -20.187 1.00 85.06 86 GLY A CA 1
ATOM 661 C C . GLY A 1 86 ? 17.715 0.549 -20.120 1.00 85.06 86 GLY A C 1
ATOM 662 O O . GLY A 1 86 ? 16.880 -0.234 -20.582 1.00 85.06 86 GLY A O 1
ATOM 663 N N . LEU A 1 87 ? 17.374 1.714 -19.563 1.00 82.19 87 LEU A N 1
ATOM 664 C CA . LEU A 1 87 ? 16.007 2.242 -19.576 1.00 82.19 87 LEU A CA 1
ATOM 665 C C . LEU A 1 87 ? 15.541 2.428 -21.030 1.00 82.19 87 LEU A C 1
ATOM 667 O O . LEU A 1 87 ? 16.296 2.910 -21.869 1.00 82.19 87 LEU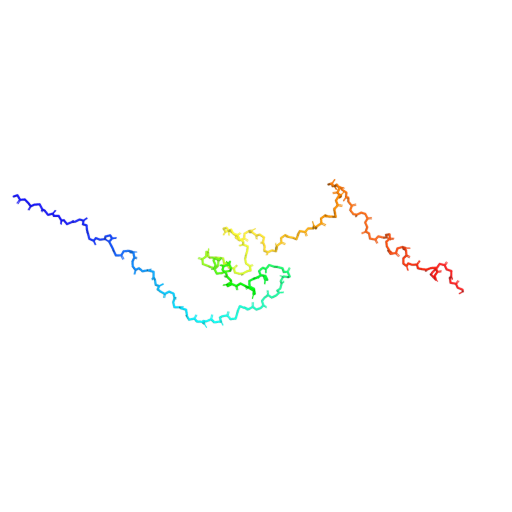 A O 1
ATOM 671 N N . GLY A 1 88 ? 14.312 2.013 -21.341 1.00 80.62 88 GLY A N 1
ATOM 672 C CA . GLY A 1 88 ? 13.757 2.077 -22.702 1.00 80.62 88 GLY A CA 1
ATOM 673 C C . GLY A 1 88 ? 14.071 0.871 -23.597 1.00 80.62 88 GLY A C 1
ATOM 674 O O . GLY A 1 88 ? 13.515 0.769 -24.690 1.00 80.62 88 GLY A O 1
ATOM 675 N N . ALA A 1 89 ? 14.892 -0.084 -23.145 1.00 77.12 89 ALA A N 1
ATOM 676 C CA . ALA A 1 89 ? 15.051 -1.359 -23.839 1.00 77.12 89 ALA A CA 1
ATOM 677 C C . ALA A 1 89 ? 13.764 -2.192 -23.702 1.00 77.12 89 ALA A C 1
ATOM 679 O O . ALA A 1 89 ? 13.512 -2.816 -22.669 1.00 77.12 89 ALA A O 1
ATOM 680 N N . SER A 1 90 ? 12.936 -2.177 -24.746 1.00 70.88 90 SER A N 1
ATOM 681 C CA . SER A 1 90 ? 11.697 -2.947 -24.811 1.00 70.88 90 SER A CA 1
ATOM 682 C C . SER A 1 90 ? 11.982 -4.430 -25.044 1.00 70.88 90 SER A C 1
ATOM 684 O O . SER A 1 90 ? 12.812 -4.814 -25.875 1.00 70.88 90 SER A O 1
ATOM 686 N N . GLU A 1 91 ? 11.276 -5.291 -24.313 1.00 65.75 91 GLU A N 1
ATOM 687 C CA . GLU A 1 91 ? 11.241 -6.716 -24.619 1.00 65.75 91 GLU A CA 1
ATOM 688 C C . GLU A 1 91 ? 10.478 -6.927 -25.924 1.00 65.75 91 GLU A C 1
ATOM 690 O O . GLU A 1 91 ? 9.258 -7.023 -25.952 1.00 65.75 91 GLU A O 1
ATOM 695 N N . LYS A 1 92 ? 11.200 -7.012 -27.040 1.00 58.69 92 LYS A N 1
ATOM 696 C CA . LYS A 1 92 ? 10.653 -7.587 -28.272 1.00 58.69 92 LYS A CA 1
ATOM 697 C C . LYS A 1 92 ? 10.716 -9.113 -28.199 1.00 58.69 92 LYS A C 1
ATOM 699 O O . LYS A 1 92 ? 11.512 -9.701 -28.931 1.00 58.69 92 LYS A O 1
ATOM 704 N N . PHE A 1 93 ? 9.962 -9.767 -27.312 1.00 57.88 93 PHE A N 1
ATOM 705 C CA . PHE A 1 93 ? 10.028 -11.231 -27.207 1.00 57.88 93 PHE A CA 1
ATOM 706 C C . PHE A 1 93 ? 8.708 -11.898 -26.808 1.00 57.88 93 PHE A C 1
ATOM 708 O O . PHE A 1 93 ? 8.363 -11.916 -25.637 1.00 57.88 93 PHE A O 1
ATOM 715 N N . VAL A 1 94 ? 8.065 -12.539 -27.794 1.00 53.16 94 VAL A N 1
ATOM 716 C CA . VAL A 1 94 ? 7.432 -13.870 -27.632 1.00 53.16 94 VAL A CA 1
ATOM 717 C C . VAL A 1 94 ? 7.687 -14.760 -28.869 1.00 53.16 94 VAL A C 1
ATOM 719 O O . VAL A 1 94 ? 7.841 -15.968 -28.744 1.00 53.16 94 VAL A O 1
ATOM 722 N N . GLU A 1 95 ? 7.853 -14.202 -30.074 1.00 51.75 95 GLU A N 1
ATOM 723 C CA . GLU A 1 95 ? 7.846 -15.026 -31.301 1.00 51.75 95 GLU A CA 1
ATOM 724 C C . GLU A 1 95 ? 9.157 -15.780 -31.621 1.00 51.75 95 GLU A C 1
ATOM 726 O O . GLU A 1 95 ? 9.145 -16.805 -32.301 1.00 51.75 95 GLU A O 1
ATOM 731 N N . ARG A 1 96 ? 10.312 -15.334 -31.102 1.00 48.44 96 ARG A N 1
ATOM 732 C CA . ARG A 1 96 ? 11.617 -15.925 -31.472 1.00 48.44 96 ARG A CA 1
ATOM 733 C C . ARG A 1 96 ? 11.967 -17.241 -30.771 1.00 48.44 96 ARG A C 1
ATOM 735 O O . ARG A 1 96 ? 12.793 -17.977 -31.307 1.00 48.44 96 ARG A O 1
ATOM 742 N N . GLU A 1 97 ? 11.355 -17.559 -29.630 1.00 50.06 97 GLU A N 1
ATOM 743 C CA . GLU A 1 97 ? 11.529 -18.883 -29.007 1.00 50.06 97 GLU A CA 1
ATOM 744 C C . GLU A 1 97 ? 10.562 -19.926 -29.584 1.00 50.06 97 GLU A C 1
ATOM 746 O O . GLU A 1 97 ? 10.986 -21.052 -29.836 1.00 50.06 97 GLU A O 1
ATOM 751 N N . TYR A 1 98 ? 9.324 -19.542 -29.927 1.00 53.84 98 TYR A N 1
ATOM 752 C CA . TYR A 1 98 ? 8.361 -20.429 -30.603 1.00 53.84 98 TYR A CA 1
ATOM 753 C C . TYR A 1 98 ? 8.787 -20.815 -32.033 1.00 53.84 98 TYR A C 1
ATOM 755 O O . TYR A 1 98 ? 8.488 -21.913 -32.499 1.00 53.84 98 TYR A O 1
ATOM 763 N N . ALA A 1 99 ? 9.529 -19.946 -32.728 1.00 55.38 99 ALA A N 1
ATOM 764 C CA . ALA A 1 99 ? 10.038 -20.227 -34.072 1.00 55.38 99 ALA A CA 1
ATOM 765 C C . ALA A 1 99 ? 11.259 -21.173 -34.100 1.00 55.38 99 ALA A C 1
ATOM 767 O O . ALA A 1 99 ? 11.553 -21.746 -35.145 1.00 55.38 99 ALA A O 1
ATOM 768 N N . LYS A 1 100 ? 11.974 -21.361 -32.976 1.00 53.56 100 LYS A N 1
ATOM 769 C CA . LYS A 1 100 ? 13.094 -22.324 -32.881 1.00 53.56 100 LYS A CA 1
ATOM 770 C C . LYS A 1 100 ? 12.653 -23.725 -32.453 1.00 53.56 100 LYS A C 1
ATOM 772 O O . LYS A 1 100 ? 13.373 -24.682 -32.722 1.00 53.56 100 LYS A O 1
ATOM 777 N N . SER A 1 101 ? 11.498 -23.850 -31.800 1.00 56.94 101 SER A N 1
ATOM 778 C CA . SER A 1 101 ? 10.942 -25.128 -31.338 1.00 56.94 101 SER A CA 1
ATOM 779 C C . SER A 1 101 ? 10.040 -25.824 -32.366 1.00 56.94 101 SER A C 1
ATOM 781 O O . SER A 1 101 ? 9.802 -27.026 -32.226 1.00 56.94 101 SER A O 1
ATOM 783 N N . ARG A 1 102 ? 9.614 -25.138 -33.442 1.00 53.97 102 ARG A N 1
ATOM 784 C CA . ARG A 1 102 ? 9.046 -25.786 -34.639 1.00 53.97 102 ARG A CA 1
ATOM 785 C C . ARG A 1 102 ? 10.149 -26.484 -35.423 1.00 53.97 102 ARG A C 1
ATOM 787 O O . ARG A 1 102 ? 10.764 -25.963 -36.348 1.00 53.97 102 ARG A O 1
ATOM 794 N N . THR A 1 103 ? 10.434 -27.685 -34.956 1.00 56.94 103 THR A N 1
ATOM 795 C CA . THR A 1 103 ? 11.298 -28.657 -35.601 1.00 56.94 103 THR A CA 1
ATOM 796 C C . THR A 1 103 ? 10.752 -29.024 -36.985 1.00 56.94 103 THR A C 1
ATOM 798 O O . THR A 1 103 ? 9.549 -29.073 -37.222 1.00 56.94 103 THR A O 1
ATOM 801 N N . ARG A 1 104 ? 11.695 -29.294 -37.892 1.00 51.34 104 ARG A N 1
ATOM 802 C CA . ARG A 1 104 ? 11.635 -29.665 -39.322 1.00 51.34 104 ARG A CA 1
ATOM 803 C C . ARG A 1 104 ? 10.529 -30.640 -39.789 1.00 51.34 104 ARG A C 1
ATOM 805 O O . ARG A 1 104 ? 10.426 -30.865 -40.988 1.00 51.34 104 ARG A O 1
ATOM 812 N N . ALA A 1 105 ? 9.719 -31.203 -38.896 1.00 57.44 105 ALA A N 1
ATOM 813 C CA . ALA A 1 105 ? 8.629 -32.118 -39.229 1.00 57.44 105 ALA A CA 1
ATOM 814 C C . ALA A 1 105 ? 7.393 -31.421 -39.839 1.00 57.44 105 ALA A C 1
ATOM 816 O O . ALA A 1 105 ? 6.660 -32.060 -40.582 1.00 57.44 105 ALA A O 1
ATOM 817 N N . GLU A 1 106 ? 7.172 -30.123 -39.585 1.00 58.84 106 GLU A N 1
ATOM 818 C CA . GLU A 1 106 ? 5.994 -29.401 -40.111 1.00 58.84 106 GLU A CA 1
ATOM 819 C C . GLU A 1 106 ? 6.205 -28.753 -41.494 1.00 58.84 106 GLU A C 1
ATOM 821 O O . GLU A 1 106 ? 5.240 -28.316 -42.114 1.00 58.84 106 GLU A O 1
ATOM 826 N N . LEU A 1 107 ? 7.447 -28.663 -41.995 1.00 59.09 107 LEU A N 1
ATOM 827 C CA . LEU A 1 107 ? 7.750 -27.926 -43.235 1.00 59.09 107 LEU A CA 1
ATOM 828 C C . LEU A 1 107 ? 7.653 -28.769 -44.518 1.00 59.09 107 LEU A C 1
ATOM 830 O O . LEU A 1 107 ? 7.607 -28.199 -45.604 1.00 59.09 107 LEU A O 1
ATOM 834 N N . PHE A 1 108 ? 7.637 -30.100 -44.406 1.00 56.50 108 PHE A N 1
ATOM 835 C CA . PHE A 1 108 ? 7.572 -31.014 -45.551 1.00 56.50 108 PHE A CA 1
ATOM 836 C C . PHE A 1 108 ? 6.719 -32.243 -45.200 1.00 56.50 108 PHE A C 1
ATOM 838 O O . PHE A 1 108 ? 7.271 -33.262 -44.779 1.00 56.50 108 PHE A O 1
ATOM 845 N N . PRO A 1 109 ? 5.382 -32.158 -45.311 1.00 61.00 109 PRO A N 1
ATOM 846 C CA . PRO A 1 109 ? 4.534 -33.343 -45.246 1.00 61.00 109 PRO A CA 1
ATOM 847 C C . PRO A 1 109 ? 4.803 -34.238 -46.472 1.00 61.00 109 PRO A C 1
ATOM 849 O O . PRO A 1 109 ? 4.853 -33.732 -47.594 1.00 61.00 109 PRO A O 1
ATOM 852 N N . ASN A 1 110 ? 5.019 -35.540 -46.235 1.00 58.53 110 ASN A N 1
ATOM 853 C CA . ASN A 1 110 ? 5.056 -36.580 -47.278 1.00 58.53 110 ASN A CA 1
ATOM 854 C C . ASN A 1 110 ? 3.675 -36.781 -47.904 1.00 58.53 110 ASN A C 1
ATOM 856 O O . ASN A 1 110 ? 2.688 -36.749 -47.132 1.00 58.53 110 ASN A O 1
#

Radius of gyration: 30.62 Å; chains: 1; bounding box: 36×74×103 Å

Foldseek 3Di:
DDDDDDDPDPPPPPPPPPPPPPPPPPPPVPPPPVPAPDPPPCVVVPVCPVVVVCVVVVHDPPFADDDVSPHDPHDDDDDDDDPPDDPPPDPPDDVPVVVVPPPPPPPDDD

Sequence (110 aa):
MNFLESGEESERKSRAHTERIDRSSSSKKVPNNDRALGMGLFERHTRGFGSKMMANMGFVEGMGLGRDSQGMLNPLVAVRLPKSRGLGASEKFVEREYAKSRTRAELFPN

InterPro domains:
  IPR000467 G-patch domain [PF01585] (46-89)
  IPR000467 G-patch domain [PS50174] (46-92)
  IPR000467 G-patch domain [SM00443] (44-90)

pLDDT: mean 70.05, std 19.07, range [40.53, 97.12]